Protein AF-A0A0G1UKV9-F1 (afdb_monomer_lite)

Sequence (68 aa):
TFILYCAPHKLMQTLEDMKNVFGDIDIVVARELTKVHEEVWRGTISAALDCFANPKGELVLLFNILQA

pLDDT: mean 94.18, std 8.14, range [48.03, 98.19]

Radius of gyration: 11.38 Å; chains: 1; bounding box: 33×18×31 Å

Secondary structure (DSSP, 8-state):
-EEEEE-GGGHHHHHHHHHHHH-S-EEEEEESTTSTT-EEEEEEHHHHHHHTSS--S-EEEEE-----

InterPro domains:
  IPR008189 rRNA small subunit methyltransferase I [PTHR46111] (1-63)
  IPR014776 Tetrap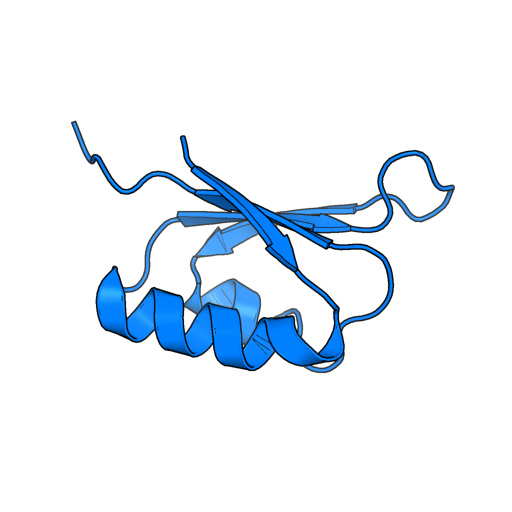yrrole methylase, subdomain 2 [G3DSA:3.30.950.10] (1-67)
  IPR035996 Tetrapyrrole methylase superfamily [SSF53790] (1-63)

Organism: NCBI:txid1618439

Foldseek 3Di:
DDKDKDALVCLLVVLVVCCVVQNFFKKWKWFPPPDPPTDIDIDTSVVVNVVSVRPDGIIMMDGDSDDD

Structure (mmCIF, N/CA/C/O backbone):
data_AF-A0A0G1UKV9-F1
#
_entry.id   AF-A0A0G1UKV9-F1
#
loop_
_atom_site.group_PDB
_atom_site.id
_atom_site.type_symbol
_atom_site.label_atom_id
_atom_site.label_alt_id
_atom_site.label_comp_id
_atom_site.label_asym_id
_atom_site.label_entity_id
_atom_site.label_seq_id
_atom_site.pdbx_PDB_ins_code
_atom_site.Cartn_x
_atom_site.Cartn_y
_atom_site.Cartn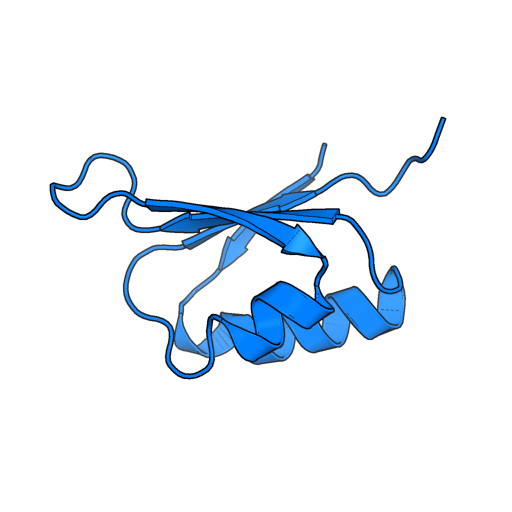_z
_atom_site.occupancy
_atom_site.B_iso_or_equiv
_atom_site.auth_seq_id
_atom_site.auth_comp_id
_atom_site.auth_asym_id
_atom_site.auth_atom_id
_atom_site.pdbx_PDB_model_num
ATOM 1 N N . THR A 1 1 ? -13.456 8.150 -0.290 1.00 91.06 1 THR A N 1
ATOM 2 C CA . THR A 1 1 ? -12.147 7.588 -0.663 1.00 91.06 1 THR A CA 1
ATOM 3 C C . THR A 1 1 ? -11.042 8.545 -0.325 1.00 91.06 1 THR A C 1
ATOM 5 O O . THR A 1 1 ? -11.085 9.690 -0.757 1.00 91.06 1 THR A O 1
ATOM 8 N N . PHE A 1 2 ? -10.088 8.072 0.468 1.00 96.50 2 PHE A N 1
ATOM 9 C CA . PHE A 1 2 ? -8.866 8.777 0.837 1.00 96.50 2 PHE A CA 1
ATOM 10 C C . PHE A 1 2 ? -7.714 8.237 -0.006 1.00 96.50 2 PHE A C 1
ATOM 12 O O . PHE A 1 2 ? -7.689 7.047 -0.321 1.00 96.50 2 PHE A O 1
ATOM 19 N N . ILE A 1 3 ? -6.789 9.121 -0.382 1.00 97.50 3 ILE A N 1
ATOM 20 C CA . ILE A 1 3 ? -5.596 8.788 -1.163 1.00 97.50 3 ILE A CA 1
ATOM 21 C C . ILE A 1 3 ? -4.394 9.417 -0.458 1.00 97.50 3 ILE A C 1
ATOM 23 O O . ILE A 1 3 ? -4.405 10.617 -0.183 1.00 97.50 3 ILE A O 1
ATOM 27 N N . LEU A 1 4 ? -3.375 8.614 -0.157 1.00 97.00 4 LEU A N 1
ATOM 28 C CA . LEU A 1 4 ? -2.136 9.061 0.476 1.00 97.00 4 LEU A CA 1
ATOM 29 C C . LEU A 1 4 ? -0.944 8.704 -0.402 1.00 97.00 4 LEU A C 1
ATOM 31 O O . LEU A 1 4 ? -0.824 7.574 -0.874 1.00 97.00 4 LEU A O 1
ATOM 35 N N . TYR A 1 5 ? -0.017 9.643 -0.539 1.00 97.69 5 TYR A N 1
ATOM 36 C CA . TYR A 1 5 ? 1.321 9.344 -1.030 1.00 97.69 5 TYR A CA 1
ATOM 37 C C . TYR A 1 5 ? 2.216 9.001 0.149 1.00 97.69 5 TYR A C 1
ATOM 39 O O . TYR A 1 5 ? 2.277 9.748 1.128 1.00 97.69 5 TYR A O 1
ATOM 47 N N . CYS A 1 6 ? 2.904 7.868 0.059 1.00 95.81 6 CYS A N 1
ATOM 48 C CA . CYS A 1 6 ? 3.757 7.386 1.131 1.00 95.81 6 CYS A CA 1
ATOM 49 C C . CYS A 1 6 ? 5.156 7.093 0.592 1.00 95.81 6 CYS A C 1
ATOM 51 O O . CYS A 1 6 ? 5.327 6.428 -0.427 1.00 95.81 6 CYS A O 1
ATOM 53 N N . ALA A 1 7 ? 6.177 7.597 1.284 1.00 95.62 7 ALA A N 1
ATOM 54 C CA . ALA A 1 7 ? 7.542 7.179 1.009 1.00 95.62 7 ALA A CA 1
ATOM 55 C C . ALA A 1 7 ? 7.743 5.741 1.529 1.00 95.62 7 ALA A C 1
ATOM 57 O O . ALA A 1 7 ? 7.229 5.419 2.600 1.00 95.62 7 ALA A O 1
ATOM 58 N N . PRO A 1 8 ? 8.536 4.891 0.854 1.00 95.94 8 PRO A N 1
ATOM 59 C CA . PRO A 1 8 ? 8.665 3.473 1.200 1.00 95.94 8 PRO A CA 1
ATOM 60 C C . PRO A 1 8 ? 9.096 3.253 2.651 1.00 95.94 8 PRO A C 1
ATOM 62 O O . PRO A 1 8 ? 8.455 2.514 3.388 1.00 95.94 8 PRO A O 1
ATOM 65 N N . HIS A 1 9 ? 10.094 4.001 3.118 1.00 94.88 9 HIS A N 1
ATOM 66 C CA . HIS A 1 9 ? 10.581 3.918 4.498 1.00 94.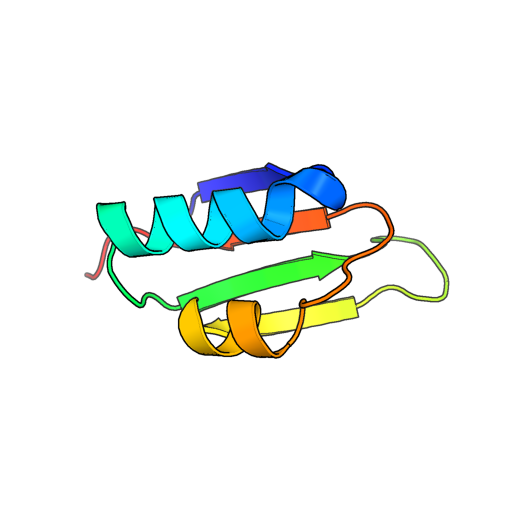88 9 HIS A CA 1
ATOM 67 C C . HIS A 1 9 ? 9.551 4.332 5.568 1.00 94.88 9 HIS A C 1
ATOM 69 O O . HIS A 1 9 ? 9.788 4.098 6.748 1.00 94.88 9 HIS A O 1
ATOM 75 N N . LYS A 1 10 ? 8.431 4.960 5.184 1.00 96.06 10 LYS A N 1
ATOM 76 C CA . LYS A 1 10 ? 7.340 5.342 6.094 1.00 96.06 10 LYS A CA 1
ATOM 77 C C . LYS A 1 10 ? 6.143 4.403 6.030 1.00 96.06 10 LYS A C 1
ATOM 79 O O . LYS A 1 10 ? 5.261 4.538 6.874 1.00 96.06 10 LYS A O 1
ATOM 84 N N . LEU A 1 11 ? 6.087 3.484 5.062 1.00 96.88 11 LEU A N 1
ATOM 85 C CA . LEU A 1 11 ? 4.899 2.665 4.827 1.00 96.88 11 LEU A CA 1
ATOM 86 C C . LEU A 1 11 ? 4.518 1.862 6.069 1.00 96.88 11 LEU A C 1
ATOM 88 O O . LEU A 1 11 ? 3.374 1.944 6.492 1.00 96.88 11 LEU A O 1
ATOM 92 N N . MET A 1 12 ? 5.472 1.153 6.677 1.00 96.44 12 MET A N 1
ATOM 93 C CA . MET A 1 12 ? 5.202 0.302 7.842 1.00 96.44 12 MET A CA 1
ATOM 94 C C . MET A 1 12 ? 4.617 1.101 9.009 1.00 96.44 12 MET A C 1
ATOM 96 O O . MET A 1 12 ? 3.526 0.782 9.471 1.00 96.44 12 MET A O 1
ATOM 100 N N . GLN A 1 13 ? 5.265 2.206 9.396 1.00 97.06 13 GLN A N 1
ATOM 101 C CA . GLN A 1 13 ? 4.747 3.088 10.448 1.00 97.06 13 GLN A CA 1
ATOM 102 C C . GLN A 1 13 ? 3.367 3.654 10.085 1.00 97.06 13 GLN A C 1
ATOM 104 O O . GLN A 1 13 ? 2.477 3.707 10.922 1.00 97.06 13 GLN A O 1
ATOM 109 N N . THR A 1 14 ? 3.167 4.041 8.821 1.00 97.25 14 THR A N 1
ATOM 110 C CA . THR A 1 14 ? 1.878 4.572 8.350 1.00 97.25 14 THR A CA 1
ATOM 111 C C . THR A 1 14 ? 0.774 3.521 8.464 1.00 97.25 14 THR A C 1
ATOM 113 O O . THR A 1 14 ? -0.323 3.844 8.903 1.00 97.25 14 THR A O 1
ATOM 116 N N . LEU A 1 15 ? 1.049 2.269 8.090 1.00 97.31 15 LEU A N 1
ATOM 117 C CA . LEU A 1 15 ? 0.098 1.163 8.200 1.00 97.31 15 LEU A CA 1
ATOM 118 C C . LEU A 1 15 ? -0.214 0.833 9.665 1.00 97.31 15 LEU A C 1
ATOM 120 O O . LEU A 1 15 ? -1.378 0.628 9.998 1.00 97.31 15 LEU A O 1
ATOM 124 N N . GLU A 1 16 ? 0.785 0.833 10.549 1.00 97.75 16 GLU A N 1
ATOM 125 C CA . GLU A 1 16 ? 0.580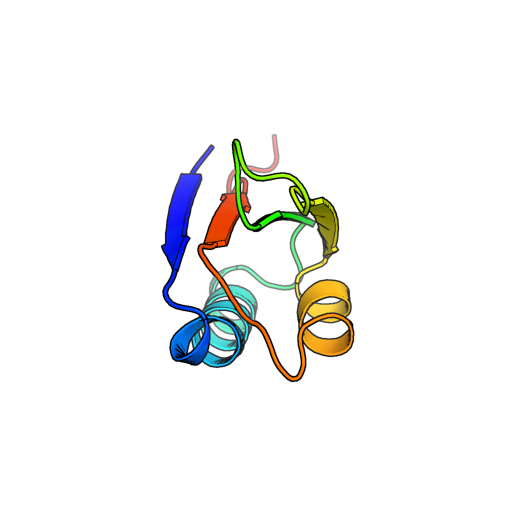 0.656 11.993 1.00 97.75 16 GLU A CA 1
ATOM 126 C C . GLU A 1 16 ? -0.297 1.769 12.583 1.00 97.75 16 GLU A C 1
ATOM 128 O O . GLU A 1 16 ? -1.289 1.486 13.257 1.00 97.75 16 GLU A O 1
ATOM 133 N N . ASP A 1 17 ? 0.005 3.030 12.267 1.00 97.75 17 ASP A N 1
ATOM 134 C CA . ASP A 1 17 ? -0.779 4.184 12.715 1.00 97.75 17 ASP A CA 1
ATOM 135 C C . ASP A 1 17 ? -2.213 4.123 12.170 1.00 97.75 17 ASP A C 1
ATOM 137 O O . ASP A 1 17 ? -3.178 4.319 12.912 1.00 97.75 17 ASP A O 1
ATOM 141 N N . MET A 1 18 ? -2.377 3.783 10.887 1.00 96.88 18 MET A N 1
ATOM 142 C CA . MET A 1 18 ? -3.691 3.584 10.273 1.00 96.88 18 MET A CA 1
ATOM 143 C C . MET A 1 18 ? -4.472 2.466 10.966 1.00 96.88 18 MET A C 1
ATOM 145 O O . MET A 1 18 ? -5.654 2.657 11.241 1.00 96.88 18 MET A O 1
ATOM 149 N N . LYS A 1 19 ? -3.835 1.335 11.293 1.00 96.88 19 LYS A N 1
ATOM 150 C CA . LYS A 1 19 ? -4.481 0.232 12.019 1.00 96.88 19 LYS A CA 1
ATOM 151 C C . LYS A 1 19 ? -4.932 0.660 13.412 1.00 96.88 19 LYS A C 1
ATOM 153 O O . LYS A 1 19 ? -6.018 0.286 13.845 1.00 96.88 19 LYS A O 1
ATOM 158 N N . ASN A 1 20 ? -4.126 1.467 14.100 1.00 97.75 20 ASN A N 1
ATOM 159 C CA . ASN A 1 20 ? -4.453 1.980 15.429 1.00 97.75 20 ASN A CA 1
ATOM 160 C C . ASN A 1 20 ? -5.640 2.957 15.406 1.00 97.75 20 ASN A C 1
ATOM 162 O O . ASN A 1 20 ? -6.445 2.960 16.334 1.00 97.75 20 ASN A O 1
ATOM 166 N N . VAL A 1 21 ? -5.760 3.780 14.357 1.00 96.31 21 VAL A N 1
ATOM 167 C CA . VAL A 1 21 ? -6.818 4.800 14.245 1.00 96.31 21 VAL A CA 1
ATOM 168 C C . VAL A 1 21 ? -8.103 4.241 13.630 1.00 96.31 21 VAL A C 1
ATOM 170 O O . VAL A 1 21 ? -9.195 4.571 14.089 1.00 96.31 21 VAL A O 1
ATOM 173 N N . PHE A 1 22 ? -7.989 3.416 12.590 1.00 94.75 22 PHE A N 1
ATOM 174 C CA . PHE A 1 22 ? -9.123 2.953 11.784 1.00 94.75 22 PHE A CA 1
ATOM 175 C C . PHE A 1 22 ? -9.487 1.480 12.015 1.00 94.75 22 PHE A C 1
ATOM 177 O O . PHE A 1 22 ? -10.531 1.038 11.543 1.00 94.75 22 PHE A O 1
ATOM 184 N N . GLY A 1 23 ? -8.667 0.717 12.741 1.00 95.62 23 GLY A N 1
ATOM 185 C CA . GLY A 1 23 ? -8.802 -0.736 12.836 1.00 95.62 23 GLY A CA 1
ATOM 186 C C . GLY A 1 23 ? -8.263 -1.451 11.594 1.00 95.62 23 GLY A C 1
ATOM 187 O O . GLY A 1 23 ? -7.563 -0.867 10.771 1.00 95.62 23 GLY A O 1
ATOM 188 N N . ASP A 1 24 ? -8.576 -2.739 11.453 1.00 96.75 24 ASP A N 1
ATOM 189 C CA . ASP A 1 24 ? -8.074 -3.568 10.350 1.00 96.75 24 ASP A CA 1
ATOM 190 C C . ASP A 1 24 ? -8.969 -3.486 9.102 1.00 96.75 24 ASP A C 1
ATOM 192 O O . ASP A 1 24 ? -9.688 -4.425 8.766 1.00 96.75 24 ASP A O 1
ATOM 196 N N . ILE A 1 25 ? -8.973 -2.321 8.454 1.00 96.00 25 ILE A N 1
ATOM 197 C CA . ILE A 1 25 ? -9.803 -2.046 7.272 1.00 96.00 25 ILE A CA 1
ATOM 198 C C . ILE A 1 25 ? -9.159 -2.526 5.968 1.00 96.00 25 ILE A C 1
ATOM 200 O O . ILE A 1 25 ? -7.946 -2.724 5.886 1.00 96.00 25 ILE A O 1
ATOM 204 N N . ASP A 1 26 ? -9.977 -2.640 4.922 1.00 97.19 26 ASP A N 1
ATOM 205 C CA . ASP A 1 26 ? -9.500 -2.876 3.562 1.00 97.19 26 ASP A CA 1
ATOM 206 C C . ASP A 1 26 ? -8.805 -1.639 2.984 1.00 97.19 26 ASP A C 1
ATOM 208 O O . ASP A 1 26 ? -9.321 -0.514 3.024 1.00 97.19 26 ASP A O 1
ATOM 212 N N . ILE A 1 27 ? -7.642 -1.873 2.382 1.00 97.75 27 ILE A N 1
ATOM 213 C CA . ILE A 1 27 ? -6.826 -0.870 1.712 1.00 97.75 27 ILE A CA 1
ATOM 214 C C . ILE A 1 27 ? -6.345 -1.370 0.346 1.00 97.75 27 ILE A C 1
ATOM 216 O O . ILE A 1 27 ? -6.352 -2.562 0.023 1.00 97.75 27 ILE A O 1
ATOM 220 N N . VAL A 1 28 ? -5.882 -0.425 -0.463 1.00 98.19 28 VAL A N 1
ATOM 221 C CA . VAL A 1 28 ? -5.157 -0.673 -1.707 1.00 98.19 28 VAL A CA 1
ATOM 222 C C . VAL A 1 28 ? -3.779 -0.043 -1.588 1.00 98.19 28 VAL A C 1
ATOM 224 O O . VAL A 1 28 ? -3.671 1.125 -1.212 1.00 98.19 28 VAL A O 1
ATOM 227 N N . VAL A 1 29 ? -2.742 -0.795 -1.947 1.00 97.75 29 VAL A N 1
ATOM 228 C CA . VAL A 1 29 ? -1.372 -0.294 -2.085 1.00 97.75 29 VAL A CA 1
ATOM 229 C C . VAL A 1 29 ? -0.983 -0.395 -3.553 1.00 97.75 29 VAL A C 1
ATOM 231 O O . VAL A 1 29 ? -0.841 -1.492 -4.089 1.00 97.75 29 VAL A O 1
ATOM 234 N N . ALA A 1 30 ? -0.827 0.744 -4.216 1.00 97.88 30 ALA A N 1
ATOM 235 C CA . ALA A 1 30 ? -0.288 0.813 -5.566 1.00 97.88 30 ALA A CA 1
ATOM 236 C C . ALA A 1 30 ? 1.199 1.176 -5.506 1.00 97.88 30 ALA A C 1
ATOM 238 O O . ALA A 1 30 ? 1.566 2.134 -4.823 1.00 97.88 30 ALA A O 1
ATOM 239 N N . ARG A 1 31 ? 2.050 0.426 -6.212 1.00 96.38 31 ARG A N 1
ATOM 240 C CA . ARG A 1 31 ? 3.493 0.669 -6.301 1.00 96.38 31 ARG A CA 1
ATOM 241 C C . ARG A 1 31 ? 3.918 0.928 -7.734 1.00 96.38 31 ARG A C 1
ATOM 243 O O . ARG A 1 31 ? 3.459 0.241 -8.640 1.00 96.38 31 ARG A O 1
ATOM 250 N N . GLU A 1 32 ? 4.849 1.864 -7.902 1.00 96.50 32 GLU A N 1
ATOM 251 C CA . GLU A 1 32 ? 5.548 2.114 -9.169 1.00 96.50 32 GLU A CA 1
ATOM 252 C C . GLU A 1 32 ? 4.597 2.301 -10.363 1.00 96.50 32 GLU A C 1
ATOM 254 O O . GLU A 1 32 ? 4.838 1.782 -11.454 1.00 96.50 32 GLU A O 1
ATOM 259 N N . LEU A 1 33 ? 3.507 3.047 -10.145 1.00 95.69 33 LEU A N 1
ATOM 260 C CA . LEU A 1 33 ? 2.528 3.353 -11.188 1.00 95.69 33 LEU A CA 1
ATOM 261 C C . LEU A 1 33 ? 3.227 3.937 -12.421 1.00 95.69 33 LEU A C 1
ATOM 263 O O . LEU A 1 33 ? 4.126 4.770 -12.299 1.00 95.69 33 LEU A O 1
ATOM 267 N N . THR A 1 34 ? 2.790 3.518 -13.608 1.00 95.62 34 THR A N 1
ATOM 268 C CA . THR A 1 34 ? 3.345 3.825 -14.938 1.00 95.62 34 THR A CA 1
ATOM 269 C C . THR A 1 34 ? 4.700 3.188 -15.266 1.00 95.62 34 THR A C 1
ATOM 271 O O . THR A 1 34 ? 5.185 3.343 -16.390 1.00 95.62 34 THR A O 1
ATOM 274 N N . LYS A 1 35 ? 5.323 2.453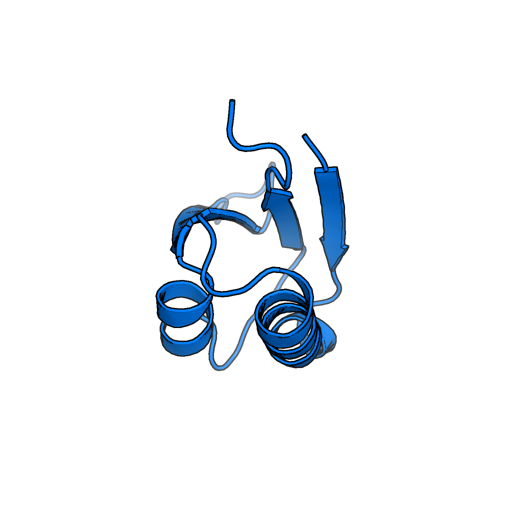 -14.334 1.00 93.44 35 LYS A N 1
ATOM 275 C CA . LYS A 1 35 ? 6.613 1.781 -14.560 1.00 93.44 35 LYS A CA 1
ATOM 276 C C . LYS A 1 35 ? 6.411 0.309 -14.931 1.00 93.44 35 LYS A C 1
ATOM 278 O O . LYS A 1 35 ? 5.355 -0.275 -14.726 1.00 93.44 35 LYS A O 1
ATOM 283 N N . VAL A 1 36 ? 7.464 -0.324 -15.453 1.00 94.38 36 VAL A N 1
ATOM 284 C CA . VAL A 1 36 ? 7.438 -1.741 -15.887 1.00 94.38 36 VAL A CA 1
ATOM 285 C C . VAL A 1 36 ? 7.063 -2.702 -14.748 1.00 94.38 36 VAL A C 1
ATOM 287 O O . VAL A 1 36 ? 6.472 -3.748 -14.997 1.00 94.38 36 VAL A O 1
ATOM 290 N N . HIS A 1 37 ? 7.393 -2.348 -13.504 1.00 93.00 37 HIS A N 1
ATOM 291 C CA . HIS A 1 37 ? 7.108 -3.139 -12.303 1.00 93.00 37 HIS A CA 1
ATOM 292 C C . HIS A 1 37 ? 5.917 -2.594 -11.500 1.00 93.00 37 HIS A C 1
ATOM 294 O O . HIS A 1 37 ? 5.911 -2.696 -10.273 1.00 93.00 37 HIS A O 1
ATOM 300 N N . GLU A 1 38 ? 4.946 -1.982 -12.182 1.00 95.69 38 GLU A N 1
ATOM 301 C CA . GLU A 1 38 ? 3.698 -1.530 -11.571 1.00 95.69 38 GLU A CA 1
ATOM 302 C C . GLU A 1 38 ? 2.979 -2.686 -10.859 1.00 95.69 38 GLU A C 1
ATOM 304 O O . GLU A 1 38 ? 2.832 -3.786 -11.398 1.00 95.69 38 GLU A O 1
ATOM 309 N N . GLU A 1 39 ? 2.505 -2.425 -9.642 1.00 96.44 39 GLU A N 1
ATOM 310 C CA . GLU A 1 39 ? 1.782 -3.397 -8.827 1.00 96.44 39 GLU A CA 1
ATOM 311 C C . GLU A 1 39 ? 0.607 -2.718 -8.120 1.00 96.44 39 GLU A C 1
ATOM 313 O O . GLU A 1 39 ? 0.764 -1.650 -7.533 1.00 96.44 39 GLU A O 1
ATOM 318 N N . VAL A 1 40 ? -0.571 -3.348 -8.131 1.00 97.56 40 VAL A N 1
ATOM 319 C CA . VAL A 1 40 ? -1.727 -2.914 -7.333 1.00 97.56 40 VAL A CA 1
ATOM 320 C C . VAL A 1 40 ? -2.162 -4.060 -6.436 1.00 97.56 40 VAL A C 1
ATOM 322 O O . VAL A 1 40 ? -2.787 -5.023 -6.884 1.00 97.56 40 VAL A O 1
ATOM 325 N N . TRP A 1 41 ? -1.853 -3.928 -5.154 1.00 97.62 41 TRP A N 1
ATOM 326 C CA . TRP A 1 41 ? -2.195 -4.889 -4.118 1.00 97.62 41 TRP A CA 1
ATOM 327 C C . TRP A 1 41 ? -3.445 -4.442 -3.354 1.00 97.62 41 TRP A C 1
ATOM 329 O O . TRP A 1 41 ? -3.655 -3.246 -3.141 1.00 97.62 41 TRP A O 1
ATOM 339 N N . ARG A 1 42 ? -4.289 -5.394 -2.943 1.00 98.12 42 ARG A N 1
ATOM 340 C CA . ARG A 1 42 ? -5.519 -5.144 -2.173 1.00 98.12 42 ARG A CA 1
ATOM 341 C C . ARG A 1 42 ? -5.639 -6.146 -1.032 1.00 98.12 42 ARG A C 1
ATOM 343 O O . ARG A 1 42 ? -5.383 -7.328 -1.243 1.00 98.12 42 ARG A O 1
ATOM 350 N N . GLY A 1 43 ? -6.097 -5.684 0.124 1.00 97.50 43 GLY A N 1
ATOM 351 C CA . GLY A 1 43 ? -6.330 -6.523 1.297 1.00 97.50 43 GLY A CA 1
ATOM 352 C C . GLY A 1 43 ? -6.464 -5.688 2.565 1.00 97.50 43 GLY A C 1
ATOM 353 O O . GLY A 1 43 ? -6.550 -4.463 2.493 1.00 97.50 43 GLY A O 1
ATOM 354 N N . THR A 1 44 ? -6.456 -6.344 3.723 1.00 97.69 44 THR A N 1
ATOM 355 C CA . THR A 1 44 ? -6.528 -5.652 5.015 1.00 97.69 44 THR A CA 1
ATOM 356 C C . THR A 1 44 ? -5.189 -5.018 5.390 1.00 97.69 44 THR A C 1
ATOM 358 O O . THR A 1 44 ? -4.137 -5.399 4.866 1.00 97.69 44 THR A O 1
ATOM 361 N N . ILE A 1 45 ? -5.195 -4.071 6.331 1.00 97.38 45 ILE A N 1
ATOM 362 C CA . ILE A 1 45 ? -3.955 -3.472 6.845 1.00 97.38 45 ILE A CA 1
ATOM 363 C C . ILE A 1 45 ? -3.027 -4.544 7.436 1.00 97.38 45 ILE A C 1
ATOM 365 O O . ILE A 1 45 ? -1.822 -4.503 7.193 1.00 97.38 45 ILE A O 1
ATOM 369 N N . SER A 1 46 ? -3.561 -5.538 8.153 1.00 97.44 46 SER A N 1
ATOM 370 C CA . SER A 1 46 ? -2.768 -6.660 8.673 1.00 97.44 46 SER A CA 1
ATOM 371 C C . SER A 1 46 ? -2.064 -7.433 7.559 1.00 97.44 46 SER A C 1
ATOM 373 O O . SER A 1 46 ? -0.860 -7.653 7.637 1.00 97.44 46 SER A O 1
ATOM 375 N N . ALA A 1 47 ? -2.781 -7.773 6.485 1.00 97.81 47 ALA A N 1
ATOM 376 C CA . ALA A 1 47 ? -2.181 -8.469 5.350 1.00 97.81 47 ALA A CA 1
ATOM 377 C C . ALA A 1 47 ? -1.135 -7.599 4.626 1.00 97.81 47 ALA A C 1
ATOM 379 O O . ALA A 1 47 ? -0.148 -8.119 4.103 1.00 97.81 47 ALA A O 1
ATOM 380 N N . ALA A 1 48 ? -1.314 -6.274 4.621 1.00 97.00 48 ALA A N 1
ATOM 381 C CA . ALA A 1 48 ? -0.339 -5.346 4.058 1.00 97.00 48 ALA A CA 1
ATOM 382 C C . ALA A 1 48 ? 0.949 -5.294 4.894 1.00 97.00 48 ALA A C 1
ATOM 384 O O . ALA A 1 48 ? 2.040 -5.304 4.325 1.00 97.00 48 ALA A O 1
ATOM 385 N N . LEU A 1 49 ? 0.835 -5.278 6.226 1.00 96.25 49 LEU A N 1
ATOM 386 C CA . LEU A 1 49 ? 1.985 -5.316 7.138 1.00 96.25 49 LEU A CA 1
ATOM 387 C C . LEU A 1 49 ? 2.832 -6.581 6.928 1.00 96.25 49 LEU A C 1
ATOM 389 O O . LEU A 1 49 ? 4.058 -6.493 6.902 1.00 96.25 49 LEU A O 1
ATOM 393 N N . ASP A 1 50 ? 2.191 -7.728 6.693 1.00 95.50 50 ASP A N 1
ATOM 394 C CA . ASP A 1 50 ? 2.894 -8.982 6.400 1.00 95.50 50 ASP A CA 1
ATOM 395 C C . ASP A 1 50 ? 3.538 -8.975 5.001 1.00 95.50 50 ASP A C 1
ATOM 397 O O . ASP A 1 50 ? 4.644 -9.482 4.805 1.00 95.50 50 ASP A O 1
ATOM 401 N N . CYS A 1 51 ? 2.862 -8.383 4.011 1.00 95.06 51 CYS A N 1
ATOM 402 C CA . CYS A 1 51 ? 3.309 -8.376 2.618 1.00 95.06 51 CYS A CA 1
ATOM 403 C C . CYS A 1 51 ? 4.465 -7.394 2.358 1.00 95.06 51 CYS A C 1
ATOM 405 O O . CYS A 1 51 ? 5.369 -7.689 1.571 1.00 95.06 51 CYS A O 1
ATOM 407 N N . PHE A 1 52 ? 4.469 -6.233 3.020 1.00 93.44 52 PHE A N 1
ATOM 408 C CA . PHE A 1 52 ? 5.361 -5.115 2.697 1.00 93.44 52 PHE A CA 1
ATOM 409 C C . PHE A 1 52 ? 6.496 -4.893 3.704 1.00 93.44 52 PHE A C 1
ATOM 411 O O . PHE A 1 52 ? 6.905 -3.757 3.913 1.00 93.44 52 PHE A O 1
ATOM 418 N N . ALA A 1 53 ? 7.079 -5.956 4.266 1.00 84.44 53 ALA A N 1
ATOM 419 C CA . ALA A 1 53 ? 8.145 -5.857 5.275 1.00 84.44 53 ALA A CA 1
ATOM 420 C C . ALA A 1 53 ? 9.394 -5.046 4.845 1.00 84.44 53 ALA A C 1
ATOM 422 O O . ALA A 1 53 ? 10.088 -4.484 5.690 1.00 84.44 53 ALA A O 1
ATOM 423 N N . ASN A 1 54 ? 9.706 -4.970 3.543 1.00 87.62 54 ASN A N 1
ATOM 424 C CA . ASN A 1 54 ? 10.796 -4.137 3.013 1.00 87.62 54 ASN A CA 1
ATOM 425 C C . ASN A 1 54 ? 10.367 -3.428 1.715 1.00 87.62 54 ASN A C 1
ATOM 427 O O . ASN A 1 54 ? 10.751 -3.847 0.614 1.00 87.62 54 ASN A O 1
ATOM 431 N N . PRO A 1 55 ? 9.523 -2.392 1.821 1.00 89.25 55 PRO A N 1
ATOM 432 C CA . PRO A 1 55 ? 8.893 -1.769 0.671 1.00 89.25 55 PRO A CA 1
ATOM 433 C C . PRO A 1 55 ? 9.897 -0.896 -0.086 1.00 89.25 55 PRO A C 1
ATOM 435 O O . PRO A 1 55 ? 10.775 -0.256 0.495 1.00 89.25 55 PRO A O 1
ATOM 438 N N . LYS A 1 56 ? 9.757 -0.852 -1.411 1.00 91.56 56 LYS A N 1
ATOM 439 C CA . LYS A 1 56 ? 10.592 -0.045 -2.306 1.00 91.56 56 LYS A CA 1
ATOM 440 C C . LYS A 1 56 ? 9.726 0.665 -3.334 1.00 91.56 56 LYS A C 1
ATOM 442 O O . LYS A 1 56 ? 8.636 0.194 -3.659 1.00 91.56 56 LYS A O 1
ATOM 447 N N . GLY A 1 57 ? 10.270 1.754 -3.863 1.00 93.69 57 GLY A N 1
ATOM 448 C CA . GLY A 1 57 ? 9.648 2.506 -4.942 1.00 93.69 57 GLY A CA 1
ATOM 449 C C . GLY A 1 57 ? 8.664 3.567 -4.478 1.00 93.69 57 GLY A C 1
ATOM 450 O O . GLY A 1 57 ? 8.620 3.932 -3.302 1.00 93.69 57 GLY A O 1
ATOM 451 N N . GLU A 1 58 ? 7.895 4.074 -5.433 1.00 95.69 58 GLU A N 1
ATOM 452 C CA . GLU A 1 58 ? 6.819 5.037 -5.197 1.00 95.69 58 GLU A CA 1
ATOM 453 C C . GLU A 1 58 ? 5.538 4.313 -4.789 1.00 95.69 58 GLU A C 1
ATOM 455 O O . GLU A 1 58 ? 5.165 3.329 -5.426 1.00 95.69 58 GLU A O 1
ATOM 460 N N . LEU A 1 59 ? 4.869 4.795 -3.736 1.00 97.44 59 LEU A N 1
ATOM 461 C CA . LEU A 1 59 ? 3.688 4.148 -3.169 1.00 97.44 59 LEU A CA 1
ATOM 462 C C . LEU A 1 59 ? 2.511 5.114 -3.059 1.00 97.44 59 LEU A C 1
ATOM 464 O O . LEU A 1 59 ? 2.648 6.246 -2.579 1.00 97.44 59 LEU A O 1
ATOM 468 N N . VAL A 1 60 ? 1.334 4.611 -3.415 1.00 98.06 60 VAL A N 1
ATOM 469 C CA . VAL A 1 60 ? 0.047 5.271 -3.207 1.00 98.06 60 VAL A CA 1
ATOM 470 C C . VAL A 1 60 ? -0.858 4.336 -2.413 1.00 98.06 60 VAL A C 1
ATOM 472 O O . VAL A 1 60 ? -1.064 3.187 -2.800 1.00 98.06 60 VAL A O 1
ATOM 475 N N . LEU A 1 61 ? -1.410 4.831 -1.310 1.00 97.62 61 LEU A N 1
ATOM 476 C CA . LEU A 1 61 ? -2.403 4.125 -0.506 1.00 97.62 61 LEU A CA 1
ATOM 477 C C . LEU A 1 61 ? -3.791 4.672 -0.810 1.00 97.62 61 LEU A C 1
ATOM 479 O O . LEU A 1 61 ? -3.977 5.889 -0.863 1.00 97.62 61 LEU A O 1
ATOM 483 N N . LEU A 1 62 ? -4.770 3.786 -0.962 1.00 97.56 62 LEU A N 1
ATOM 484 C CA . LEU A 1 62 ? -6.176 4.151 -1.084 1.00 97.56 62 LEU A CA 1
ATOM 485 C C . LEU A 1 62 ? -6.997 3.374 -0.062 1.00 97.56 62 LEU A C 1
ATOM 487 O O . LEU A 1 62 ? -6.803 2.174 0.108 1.00 97.56 62 LEU A O 1
ATOM 491 N N . PHE A 1 63 ? -7.925 4.053 0.604 1.00 96.19 63 PHE A N 1
ATOM 492 C CA . PHE A 1 63 ? -8.792 3.434 1.605 1.00 96.19 63 PHE A CA 1
ATOM 493 C C . PHE A 1 63 ? -10.090 4.224 1.791 1.00 96.19 63 PHE A C 1
ATOM 495 O O . PHE A 1 63 ? -10.223 5.378 1.365 1.00 96.19 63 PHE A O 1
ATOM 502 N N . ASN A 1 64 ? -11.071 3.590 2.428 1.00 94.06 64 ASN A N 1
ATOM 503 C CA . ASN A 1 64 ? -12.334 4.206 2.818 1.00 94.06 64 ASN A CA 1
ATOM 504 C C . ASN A 1 64 ? -12.519 4.078 4.330 1.00 94.06 64 ASN A C 1
ATOM 506 O O . ASN A 1 64 ? -12.295 3.014 4.888 1.00 94.06 64 ASN A O 1
ATOM 510 N N . ILE A 1 65 ? -12.955 5.162 4.975 1.00 86.00 65 ILE A N 1
ATOM 511 C CA . ILE A 1 65 ? -13.277 5.186 6.417 1.00 86.00 65 ILE A CA 1
ATOM 512 C C . ILE A 1 65 ? -14.787 5.160 6.684 1.00 86.00 65 ILE A C 1
ATOM 514 O O . ILE A 1 65 ? -15.217 5.045 7.824 1.00 86.00 65 ILE A O 1
ATOM 518 N N . LEU A 1 66 ? -15.596 5.317 5.635 1.00 76.81 66 LEU A N 1
ATOM 519 C CA . LEU A 1 66 ? -17.047 5.267 5.723 1.00 76.81 66 LEU A CA 1
ATOM 520 C C . LEU A 1 66 ? -17.478 3.870 5.293 1.00 76.81 66 LEU A C 1
ATOM 522 O O . LEU A 1 66 ? -17.409 3.547 4.107 1.00 7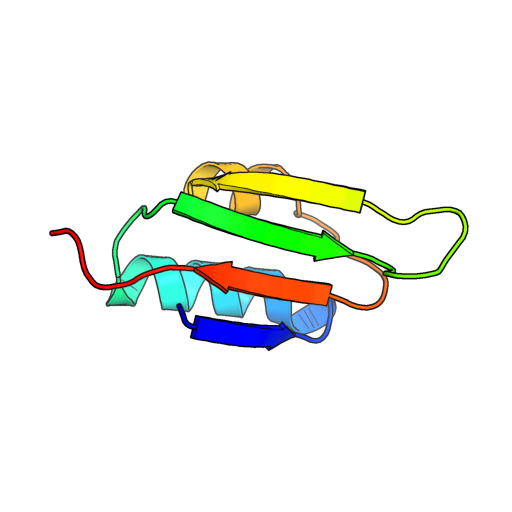6.81 66 LEU A O 1
ATOM 526 N N . GLN A 1 67 ? -17.883 3.051 6.259 1.00 56.59 67 GLN A N 1
ATOM 527 C CA . GLN A 1 67 ? -18.725 1.897 5.974 1.00 56.59 67 GLN A CA 1
ATOM 528 C C . GLN A 1 67 ? -20.166 2.405 5.932 1.00 56.59 67 GLN A C 1
ATOM 530 O O . GLN A 1 67 ? -20.687 2.872 6.945 1.00 56.59 67 GLN A O 1
ATOM 535 N N . ALA A 1 68 ? -20.756 2.400 4.740 1.00 48.03 68 ALA A N 1
ATOM 536 C CA . ALA A 1 68 ? -22.194 2.525 4.541 1.00 48.03 68 ALA A CA 1
ATOM 537 C C . ALA A 1 68 ? -22.723 1.163 4.094 1.00 48.03 68 ALA A C 1
ATOM 539 O O . ALA A 1 68 ? -22.012 0.518 3.286 1.00 48.03 68 ALA A O 1
#